Protein AF-A0A1V4KL81-F1 (afdb_monomer)

InterPro domains:
  IPR011417 AP180 N-terminal homology (ANTH) domain [PF07651] (1-118)
  IPR030224 Sla2 family [PTHR10407] (1-119)

Secondary structure (DSSP, 8-state):
--HHHH-TTS-TT----HHHHHHHTTT-HHHHHHHHHHHHHHHHHHHHHHHHHHHTS-TTS-GGGSHHHHHHHHHHHHHHHHHHHHHHHHHHHHHHHHHHS-GGGGHHHHHHHHHHHT-

Structure (mmCIF, N/CA/C/O backbone):
data_AF-A0A1V4KL81-F1
#
_entry.id   AF-A0A1V4KL81-F1
#
loop_
_atom_site.group_PDB
_atom_site.id
_atom_site.type_symbol
_atom_site.label_atom_id
_atom_site.label_alt_id
_atom_site.label_comp_id
_atom_site.label_asym_id
_atom_site.label_entity_id
_atom_site.label_seq_id
_atom_site.pdbx_PDB_ins_code
_atom_site.Cartn_x
_atom_site.Cartn_y
_atom_site.Cartn_z
_atom_site.occupancy
_atom_site.B_iso_or_equiv
_atom_site.auth_seq_id
_atom_site.auth_comp_id
_atom_site.auth_asym_id
_atom_site.auth_atom_id
_atom_site.pdbx_PDB_model_num
ATOM 1 N N . MET A 1 1 ? 3.646 12.138 -5.008 1.00 61.84 1 MET A N 1
ATOM 2 C CA . MET A 1 1 ? 3.487 11.365 -3.763 1.00 61.84 1 MET A CA 1
ATOM 3 C C . MET A 1 1 ? 3.563 12.309 -2.575 1.00 61.84 1 MET A C 1
ATOM 5 O O . MET A 1 1 ? 4.589 12.950 -2.409 1.00 61.84 1 MET A O 1
ATOM 9 N N . GLU A 1 2 ? 2.487 12.431 -1.793 1.00 87.62 2 GLU A N 1
ATOM 10 C CA . GLU A 1 2 ? 2.428 13.321 -0.613 1.00 87.62 2 GLU A CA 1
ATOM 11 C C . GLU A 1 2 ? 2.735 12.601 0.713 1.00 87.62 2 GLU A C 1
ATOM 13 O O . GLU A 1 2 ? 2.881 13.256 1.744 1.00 87.62 2 GLU A O 1
ATOM 18 N N . PHE A 1 3 ? 2.851 11.265 0.694 1.00 94.38 3 PHE A N 1
ATOM 19 C CA . PHE A 1 3 ? 2.980 10.429 1.892 1.00 94.38 3 PHE A CA 1
ATOM 20 C C . PHE A 1 3 ? 4.142 10.859 2.796 1.00 94.38 3 PHE A C 1
ATOM 22 O O . PHE A 1 3 ? 3.921 11.181 3.957 1.00 94.38 3 PHE A O 1
ATOM 29 N N . HIS A 1 4 ? 5.366 10.944 2.265 1.00 94.56 4 HIS A N 1
ATOM 30 C CA . HIS A 1 4 ? 6.548 11.316 3.056 1.00 94.56 4 HIS A CA 1
ATOM 31 C C . HIS A 1 4 ? 6.554 12.790 3.491 1.00 94.56 4 HIS A C 1
ATOM 33 O O . HIS A 1 4 ? 7.208 13.135 4.472 1.00 94.56 4 HIS A O 1
ATOM 39 N N . THR A 1 5 ? 5.816 13.665 2.799 1.00 93.25 5 THR A N 1
ATOM 40 C CA . THR A 1 5 ? 5.626 15.058 3.233 1.00 93.25 5 THR A CA 1
ATOM 41 C C . THR A 1 5 ? 4.722 15.127 4.462 1.00 93.25 5 THR A C 1
ATOM 43 O O . THR A 1 5 ? 4.997 15.905 5.372 1.00 93.25 5 THR A O 1
ATOM 46 N N . LYS A 1 6 ? 3.671 14.298 4.508 1.00 92.88 6 LYS A N 1
ATOM 47 C CA . LYS A 1 6 ? 2.763 14.177 5.660 1.00 92.88 6 LYS A CA 1
ATOM 48 C C . LYS A 1 6 ? 3.382 13.361 6.800 1.00 92.88 6 LYS A C 1
ATOM 50 O O . LYS A 1 6 ? 3.166 13.678 7.963 1.00 92.88 6 LYS A O 1
ATOM 55 N N . ASN A 1 7 ? 4.214 12.373 6.466 1.00 93.69 7 ASN A N 1
ATOM 56 C CA . ASN A 1 7 ? 4.795 1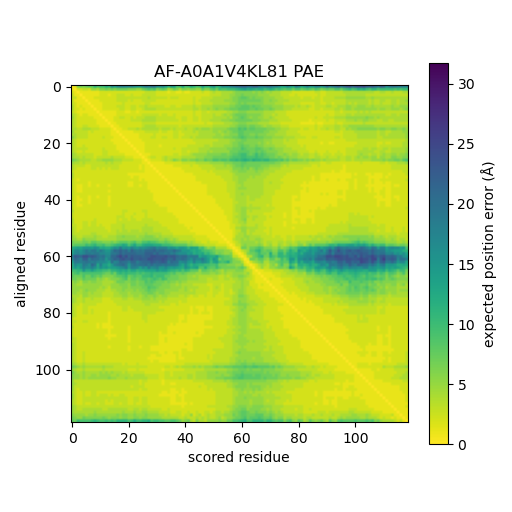1.412 7.399 1.00 93.69 7 ASN A CA 1
ATOM 57 C C . ASN A 1 7 ? 6.337 11.397 7.328 1.00 93.69 7 ASN A C 1
ATOM 59 O O . ASN A 1 7 ? 6.934 10.401 6.909 1.00 93.69 7 ASN A O 1
ATOM 63 N N . PRO A 1 8 ? 7.024 12.464 7.777 1.00 92.62 8 PRO A N 1
ATOM 64 C CA . PRO A 1 8 ? 8.481 12.594 7.653 1.00 92.62 8 PRO A CA 1
ATOM 65 C C . PRO A 1 8 ? 9.279 11.580 8.490 1.00 92.62 8 PRO A C 1
ATOM 67 O O . PRO A 1 8 ? 10.491 11.467 8.327 1.00 92.62 8 PRO A O 1
ATOM 70 N N . ARG A 1 9 ? 8.619 10.840 9.395 1.00 92.06 9 ARG A N 1
ATOM 71 C CA . ARG A 1 9 ? 9.235 9.755 10.177 1.00 92.06 9 ARG A CA 1
ATOM 72 C C . ARG A 1 9 ? 9.506 8.501 9.337 1.00 92.06 9 ARG A C 1
ATOM 74 O O . ARG A 1 9 ? 10.345 7.697 9.734 1.00 92.06 9 ARG A O 1
ATOM 81 N N . PHE A 1 10 ? 8.815 8.330 8.207 1.00 95.19 10 PHE A N 1
ATOM 82 C CA . PHE A 1 10 ? 9.009 7.174 7.336 1.00 95.19 10 PHE A CA 1
ATOM 83 C C . PHE A 1 10 ? 10.232 7.384 6.444 1.00 95.19 10 PHE A C 1
ATOM 85 O O . PHE A 1 10 ? 10.259 8.348 5.669 1.00 95.19 10 PHE A O 1
ATOM 92 N N . PRO A 1 11 ? 11.233 6.490 6.508 1.00 95.00 11 PRO A N 1
ATOM 93 C CA . PRO A 1 11 ? 12.392 6.574 5.638 1.00 95.00 11 PRO A CA 1
ATOM 94 C C . PRO A 1 11 ? 11.985 6.298 4.188 1.00 95.00 11 PRO A C 1
ATOM 96 O O . PRO A 1 11 ? 11.012 5.594 3.925 1.00 95.00 11 PRO A O 1
ATOM 99 N N . GLY A 1 12 ? 12.754 6.829 3.237 1.00 92.88 12 GLY A N 1
ATOM 100 C CA . GLY A 1 12 ? 12.443 6.699 1.809 1.00 92.88 12 GLY A CA 1
ATOM 101 C C . GLY A 1 12 ? 12.479 5.264 1.274 1.00 92.88 12 GLY A C 1
ATOM 102 O O . GLY A 1 12 ? 11.870 5.000 0.254 1.00 92.88 12 GLY A O 1
ATOM 103 N N . ASN A 1 13 ? 13.161 4.345 1.963 1.00 93.19 13 ASN A N 1
ATOM 104 C CA . ASN A 1 13 ? 13.174 2.914 1.639 1.00 93.19 13 ASN A CA 1
ATOM 105 C C . ASN A 1 13 ? 12.136 2.106 2.437 1.00 93.19 13 ASN A C 1
ATOM 107 O O . ASN A 1 13 ? 12.202 0.881 2.456 1.00 93.19 13 ASN A O 1
ATOM 111 N N . LEU A 1 14 ? 11.275 2.793 3.195 1.00 96.00 14 LEU A N 1
ATOM 112 C CA . LEU A 1 14 ? 10.224 2.211 4.021 1.00 96.00 14 LEU A CA 1
ATOM 113 C C . LEU A 1 14 ? 10.699 1.156 5.027 1.00 96.00 14 LEU A C 1
ATOM 115 O O . LEU A 1 14 ? 9.877 0.391 5.507 1.00 96.00 14 LEU A O 1
ATOM 119 N N . GLN A 1 15 ? 11.976 1.109 5.413 1.00 94.81 15 GLN A N 1
ATOM 120 C CA . GLN A 1 15 ? 12.463 0.147 6.404 1.00 94.81 15 GLN A CA 1
ATOM 121 C C . GLN A 1 15 ? 12.266 0.664 7.829 1.00 94.81 15 GLN A C 1
ATOM 123 O O . GLN A 1 15 ? 13.020 1.510 8.310 1.00 94.81 15 GLN A O 1
ATOM 128 N N . MET A 1 16 ? 11.265 0.128 8.523 1.00 94.12 16 MET A N 1
ATOM 129 C CA . MET A 1 16 ? 10.966 0.452 9.915 1.00 94.12 16 MET A CA 1
ATOM 130 C C . MET A 1 16 ? 10.705 -0.818 10.719 1.00 94.12 16 MET A C 1
ATOM 132 O O . MET A 1 16 ? 10.213 -1.820 10.208 1.00 94.12 16 MET A O 1
ATOM 136 N N . SER A 1 17 ? 11.041 -0.769 12.004 1.00 94.81 17 SER A N 1
ATOM 137 C CA . SER A 1 17 ? 10.612 -1.782 12.970 1.00 94.81 17 SER A CA 1
ATOM 138 C C . SER A 1 17 ? 9.154 -1.573 13.383 1.00 94.81 17 SER A C 1
ATOM 140 O O . SER A 1 17 ? 8.640 -0.455 13.322 1.00 94.81 17 SER A O 1
ATOM 142 N N . ASP A 1 18 ? 8.516 -2.624 13.901 1.00 93.06 18 ASP A N 1
ATOM 143 C CA . ASP A 1 18 ? 7.135 -2.565 14.407 1.00 93.06 18 ASP A CA 1
ATOM 144 C C . ASP A 1 18 ? 6.953 -1.464 15.458 1.00 93.06 18 ASP A C 1
ATOM 146 O O . ASP A 1 18 ? 5.986 -0.709 15.427 1.00 93.06 18 ASP A O 1
ATOM 150 N N . ARG A 1 19 ? 7.950 -1.295 16.333 1.00 94.06 19 ARG A N 1
ATOM 151 C CA . ARG A 1 19 ? 7.961 -0.222 17.329 1.00 94.06 19 ARG A CA 1
ATOM 152 C C . ARG A 1 19 ? 7.927 1.166 16.686 1.00 94.06 19 ARG A C 1
ATOM 154 O O . ARG A 1 19 ? 7.209 2.037 17.162 1.00 94.06 19 ARG A O 1
ATOM 161 N N . GLN A 1 20 ? 8.701 1.387 15.626 1.00 95.12 20 GLN A N 1
ATOM 162 C CA . GLN A 1 20 ? 8.719 2.681 14.939 1.00 95.12 20 GLN A CA 1
ATOM 163 C C . GLN A 1 20 ? 7.407 2.937 14.190 1.00 95.12 20 GLN A C 1
ATOM 165 O O . GLN A 1 20 ? 6.970 4.083 14.113 1.00 95.12 20 GLN A O 1
ATOM 170 N N . LEU A 1 21 ? 6.768 1.888 13.660 1.00 94.69 21 LEU A N 1
ATOM 171 C CA . LEU A 1 21 ? 5.439 1.984 13.053 1.00 94.69 21 LEU A CA 1
ATOM 172 C C . LEU A 1 21 ? 4.380 2.372 14.098 1.00 94.69 21 LEU A C 1
ATOM 174 O O . LEU A 1 21 ? 3.544 3.239 13.846 1.00 94.69 21 LEU A O 1
ATOM 178 N N . ASP A 1 22 ? 4.454 1.793 15.297 1.00 93.12 22 ASP A N 1
ATOM 179 C CA . ASP A 1 22 ? 3.584 2.155 16.417 1.00 93.12 22 ASP A CA 1
ATOM 180 C C . ASP A 1 22 ? 3.802 3.602 16.884 1.00 93.12 22 ASP A C 1
ATOM 182 O O . ASP A 1 22 ? 2.837 4.337 17.107 1.00 93.12 22 ASP A O 1
ATOM 186 N N . GLU A 1 23 ? 5.062 4.031 16.991 1.00 93.88 23 GLU A N 1
ATOM 187 C CA . GLU A 1 23 ? 5.436 5.411 17.317 1.00 93.88 23 GLU A CA 1
ATOM 188 C C . GLU A 1 23 ? 4.979 6.402 16.229 1.00 93.88 23 GLU A C 1
ATOM 190 O O . GLU A 1 23 ? 4.644 7.548 16.539 1.00 93.88 23 GLU A O 1
ATOM 195 N N . ALA A 1 24 ? 4.915 5.983 14.960 1.00 92.69 24 ALA A N 1
ATOM 196 C CA . ALA A 1 24 ? 4.429 6.818 13.863 1.00 92.69 24 ALA A CA 1
ATOM 197 C C . ALA A 1 24 ? 2.931 7.138 13.975 1.00 92.69 24 ALA A C 1
ATOM 199 O O . ALA A 1 24 ? 2.534 8.252 13.653 1.00 92.69 24 ALA A O 1
ATOM 200 N N . GLY A 1 25 ? 2.117 6.209 14.485 1.00 91.50 25 GLY A N 1
ATOM 201 C CA . GLY A 1 25 ? 0.703 6.468 14.777 1.00 91.50 25 GLY A CA 1
ATOM 202 C C . GLY A 1 25 ? 0.447 7.120 16.139 1.00 91.50 25 GLY A C 1
ATOM 203 O O . GLY A 1 25 ? -0.703 7.288 16.525 1.00 91.50 25 GLY A O 1
ATOM 204 N N . GLU A 1 26 ? 1.493 7.479 16.889 1.00 92.81 26 GLU A N 1
ATOM 205 C CA . GLU A 1 26 ? 1.411 8.220 18.162 1.00 92.81 26 GLU A CA 1
ATOM 206 C C . GLU A 1 26 ? 0.499 7.579 19.223 1.00 92.81 26 GLU A C 1
ATOM 208 O O . GLU A 1 26 ? 0.003 8.251 20.121 1.00 92.81 26 GLU A O 1
ATOM 213 N N . ASN A 1 27 ? 0.291 6.261 19.138 1.00 88.31 27 ASN A N 1
ATOM 214 C CA . ASN A 1 27 ? -0.671 5.517 19.959 1.00 88.31 27 ASN A CA 1
ATOM 215 C C . ASN A 1 27 ? -2.123 6.041 19.888 1.00 88.31 27 ASN A C 1
ATOM 217 O O . ASN A 1 27 ? -2.931 5.705 20.754 1.00 88.31 27 ASN A O 1
ATOM 221 N N . ASP A 1 28 ? -2.475 6.806 18.852 1.00 94.88 28 ASP A N 1
ATOM 222 C CA . ASP A 1 28 ? -3.828 7.309 18.619 1.00 94.88 28 ASP A CA 1
ATOM 223 C C . ASP A 1 28 ? -4.508 6.492 17.513 1.00 94.88 28 ASP A C 1
ATOM 225 O O . ASP A 1 28 ? -3.993 6.330 16.404 1.00 94.88 28 ASP A O 1
ATOM 229 N N . VAL A 1 29 ? -5.697 5.967 17.812 1.00 95.94 29 VAL A N 1
ATOM 230 C CA . VAL A 1 29 ? -6.471 5.148 16.871 1.00 95.94 29 VAL A CA 1
ATOM 231 C C . VAL A 1 29 ? -6.835 5.908 15.593 1.00 95.94 29 VAL A C 1
ATOM 233 O O . VAL A 1 29 ? -6.835 5.311 14.518 1.00 95.94 29 VAL A O 1
ATOM 236 N N . ASN A 1 30 ? -7.088 7.217 15.676 1.00 96.38 30 ASN A N 1
ATOM 237 C CA . ASN A 1 30 ? -7.410 8.051 14.519 1.00 96.38 30 ASN A CA 1
ATOM 238 C C . ASN A 1 30 ? -6.188 8.222 13.616 1.00 96.38 30 ASN A C 1
ATOM 240 O O . ASN A 1 30 ? -6.314 8.163 12.393 1.00 96.38 30 ASN A O 1
ATOM 244 N N . ASN A 1 31 ? -5.001 8.355 14.212 1.00 96.62 31 ASN A N 1
ATOM 245 C CA . ASN A 1 31 ? -3.751 8.421 13.465 1.00 96.62 31 ASN A CA 1
ATOM 246 C C . ASN A 1 31 ? -3.470 7.093 12.760 1.00 96.62 31 ASN A C 1
ATOM 248 O O . ASN A 1 31 ? -3.156 7.103 11.576 1.00 96.62 31 ASN A O 1
ATOM 252 N N . PHE A 1 32 ? -3.653 5.943 13.424 1.00 97.19 32 PHE A N 1
ATOM 253 C CA . PHE A 1 32 ? -3.536 4.641 12.749 1.00 97.19 32 PHE A CA 1
ATOM 254 C C . PHE A 1 32 ? -4.568 4.475 11.630 1.00 97.19 32 PHE A C 1
ATOM 256 O O . PHE A 1 32 ? -4.250 3.933 10.570 1.00 97.19 32 PHE A O 1
ATOM 263 N N . PHE A 1 33 ? -5.795 4.953 11.843 1.00 97.81 33 PHE A N 1
ATOM 264 C CA . PHE A 1 33 ? -6.866 4.873 10.857 1.00 97.81 33 PHE A CA 1
ATOM 265 C C . PHE A 1 33 ? -6.501 5.655 9.594 1.00 97.81 33 PHE A C 1
ATOM 267 O O . PHE A 1 33 ? -6.576 5.100 8.496 1.00 97.81 33 PHE A O 1
ATOM 274 N N . GLN A 1 34 ? -6.048 6.900 9.762 1.00 97.12 34 GLN A N 1
ATOM 275 C CA . GLN A 1 34 ? -5.612 7.770 8.673 1.00 97.12 34 GLN A CA 1
ATOM 276 C C . GLN A 1 34 ? -4.333 7.253 8.005 1.00 97.12 34 GLN A C 1
ATOM 278 O O . GLN A 1 34 ? -4.279 7.158 6.783 1.00 97.12 34 GLN A O 1
ATOM 283 N N . LEU A 1 35 ? -3.339 6.831 8.788 1.00 96.94 35 LEU A N 1
ATOM 284 C CA . LEU A 1 35 ? -2.095 6.260 8.274 1.00 96.94 35 LEU A CA 1
ATOM 285 C C . LEU A 1 35 ? -2.366 5.041 7.385 1.00 96.94 35 LEU A C 1
ATOM 287 O O . LEU A 1 35 ? -1.754 4.897 6.334 1.00 96.94 35 LEU A O 1
ATOM 291 N N . THR A 1 36 ? -3.321 4.185 7.760 1.00 97.56 36 THR A N 1
ATOM 292 C CA . THR A 1 36 ? -3.698 3.019 6.943 1.00 97.56 36 THR A CA 1
ATOM 293 C C . THR A 1 36 ? -4.300 3.434 5.599 1.00 97.56 36 THR A C 1
ATOM 295 O O . THR A 1 36 ? -3.991 2.824 4.578 1.00 97.56 36 THR A O 1
ATOM 298 N N . VAL A 1 37 ? -5.126 4.487 5.573 1.00 97.19 37 VAL A N 1
ATOM 299 C CA . VAL A 1 37 ? -5.679 5.049 4.326 1.00 97.19 37 VAL A CA 1
ATOM 300 C C . VAL A 1 37 ? -4.556 5.556 3.424 1.00 97.19 37 VAL A C 1
ATOM 302 O O . VAL A 1 37 ? -4.522 5.225 2.243 1.00 97.19 37 VAL A O 1
ATOM 305 N N . GLU A 1 38 ? -3.608 6.297 3.991 1.00 97.00 38 GLU A N 1
ATOM 306 C CA . GLU A 1 38 ? -2.471 6.846 3.251 1.00 97.00 38 GLU A CA 1
ATOM 307 C C . GLU A 1 38 ? -1.531 5.751 2.728 1.00 97.00 38 GLU A C 1
ATOM 309 O O . GLU A 1 38 ? -1.011 5.866 1.618 1.00 97.00 38 GLU A O 1
ATOM 314 N N . MET A 1 39 ? -1.355 4.661 3.482 1.00 96.56 39 MET A N 1
ATOM 315 C CA . MET A 1 39 ? -0.609 3.480 3.033 1.00 96.56 39 MET A CA 1
ATOM 316 C C . MET A 1 39 ? -1.297 2.775 1.866 1.00 96.56 39 MET A C 1
ATOM 318 O O . MET A 1 39 ? -0.622 2.359 0.927 1.00 96.56 39 MET A O 1
ATOM 322 N N . PHE A 1 40 ? -2.629 2.671 1.884 1.00 97.38 40 PHE A N 1
ATOM 323 C CA . PHE A 1 40 ? -3.367 2.147 0.738 1.00 97.38 40 PHE A CA 1
ATOM 324 C C . PHE A 1 40 ? -3.213 3.040 -0.495 1.00 97.38 40 PHE A C 1
ATOM 326 O O . PHE A 1 40 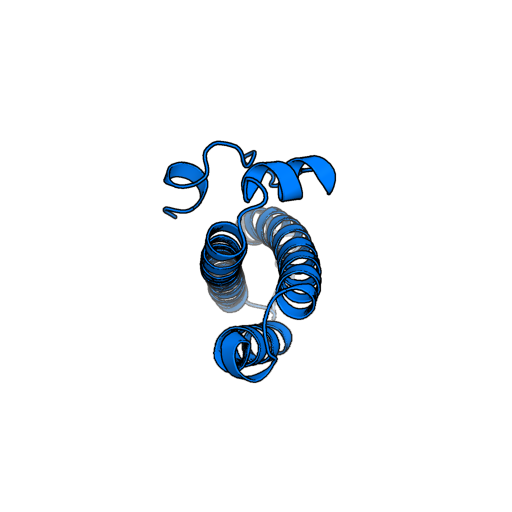? -3.022 2.515 -1.589 1.00 97.38 40 PHE A O 1
ATOM 333 N N . ASP A 1 41 ? -3.254 4.365 -0.344 1.00 96.88 41 ASP A N 1
ATOM 334 C CA . ASP A 1 41 ? -3.048 5.290 -1.468 1.00 96.88 41 ASP A CA 1
ATOM 335 C C . ASP A 1 41 ? -1.633 5.159 -2.056 1.00 96.88 41 ASP A C 1
ATOM 337 O O . ASP A 1 41 ? -1.453 5.198 -3.276 1.00 96.88 41 ASP A O 1
ATOM 341 N N . TYR A 1 42 ? -0.626 4.962 -1.197 1.00 96.75 42 TYR A N 1
ATOM 342 C CA . TYR A 1 42 ? 0.746 4.694 -1.623 1.00 96.75 42 TYR A CA 1
ATOM 343 C C . TYR A 1 42 ? 0.822 3.364 -2.388 1.00 96.75 42 TYR A C 1
ATOM 345 O O . TYR A 1 42 ? 1.256 3.342 -3.540 1.00 96.75 42 TYR A O 1
ATOM 353 N N . LEU A 1 43 ? 0.316 2.271 -1.810 1.00 96.31 43 LEU A N 1
ATOM 354 C CA . LEU A 1 43 ? 0.350 0.951 -2.443 1.00 96.31 43 LEU A CA 1
ATOM 355 C C . LEU A 1 43 ? -0.361 0.950 -3.804 1.00 96.31 43 LEU A C 1
ATOM 357 O O . LEU A 1 43 ? 0.128 0.365 -4.766 1.00 96.31 43 LEU A O 1
ATOM 361 N N . GLU A 1 44 ? -1.480 1.660 -3.928 1.00 95.81 44 GLU A N 1
ATOM 362 C CA . GLU A 1 44 ? -2.172 1.824 -5.206 1.00 95.81 44 GLU A CA 1
ATOM 363 C C . GLU A 1 44 ? -1.331 2.570 -6.247 1.00 95.81 44 GLU A C 1
ATOM 365 O O . GLU A 1 44 ? -1.321 2.192 -7.420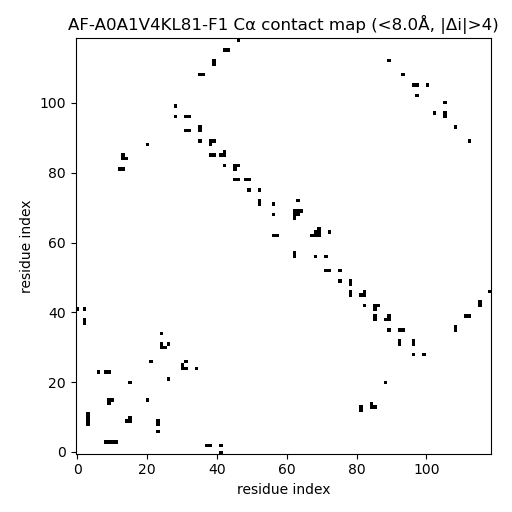 1.00 95.81 44 GLU A O 1
ATOM 370 N N . CYS A 1 45 ? -0.605 3.612 -5.839 1.00 95.44 45 CYS A N 1
ATOM 371 C CA . CYS A 1 45 ? 0.299 4.333 -6.730 1.00 95.44 45 CYS A CA 1
ATOM 372 C C . CYS A 1 45 ? 1.405 3.412 -7.272 1.00 95.44 45 CYS A C 1
ATOM 374 O O . CYS A 1 45 ? 1.639 3.394 -8.483 1.00 95.44 45 CYS A O 1
ATOM 376 N N . GLU A 1 46 ? 2.009 2.600 -6.402 1.00 95.38 46 GLU A N 1
ATOM 377 C CA . GLU A 1 46 ? 3.057 1.640 -6.764 1.00 95.38 46 GLU A CA 1
ATOM 378 C C . GLU A 1 46 ? 2.540 0.535 -7.698 1.00 95.38 46 GLU A C 1
ATOM 380 O O . GLU A 1 46 ? 3.142 0.257 -8.738 1.00 95.38 46 GLU A O 1
ATOM 385 N N . LEU A 1 47 ? 1.369 -0.041 -7.409 1.00 94.88 47 LEU A N 1
ATOM 386 C CA . LEU A 1 47 ? 0.743 -1.050 -8.272 1.00 94.88 47 LEU A CA 1
ATOM 387 C C . LEU A 1 47 ? 0.382 -0.484 -9.656 1.00 94.88 47 LEU A C 1
ATOM 389 O O . LEU A 1 47 ? 0.600 -1.139 -10.678 1.00 94.88 47 LEU A O 1
ATOM 393 N N . ASN A 1 48 ? -0.107 0.757 -9.717 1.00 94.38 48 ASN A N 1
ATOM 394 C CA . ASN A 1 48 ? -0.391 1.431 -10.986 1.00 94.38 48 ASN A CA 1
ATOM 395 C C . ASN A 1 48 ? 0.892 1.712 -11.785 1.00 94.38 48 ASN A C 1
ATOM 397 O O . ASN A 1 48 ? 0.907 1.562 -13.014 1.00 94.38 48 ASN A O 1
ATOM 401 N N . LEU A 1 49 ? 1.981 2.090 -11.107 1.00 93.50 49 LEU A N 1
ATOM 402 C CA . LEU A 1 49 ? 3.289 2.264 -11.733 1.00 93.50 49 LEU A CA 1
ATOM 403 C C . LEU A 1 49 ? 3.804 0.933 -12.291 1.00 93.50 49 LEU A C 1
ATOM 405 O O . LEU A 1 49 ? 4.213 0.885 -13.456 1.00 93.50 49 LEU A O 1
ATOM 409 N N . PHE A 1 50 ? 3.711 -0.149 -11.509 1.00 93.62 50 PHE A N 1
ATOM 410 C CA . PHE A 1 50 ? 4.047 -1.499 -11.957 1.00 93.62 50 PHE A CA 1
ATOM 411 C C . PHE A 1 50 ? 3.280 -1.854 -13.231 1.00 93.62 50 PHE A C 1
ATOM 413 O O . PHE A 1 50 ? 3.894 -2.178 -14.248 1.00 93.62 50 PHE A O 1
ATOM 420 N N . GLN A 1 51 ? 1.951 -1.726 -13.215 1.00 92.19 51 GLN A N 1
ATOM 421 C CA . GLN A 1 51 ? 1.101 -2.073 -14.352 1.00 92.19 51 GLN A CA 1
ATOM 422 C C . GLN A 1 51 ? 1.431 -1.240 -15.597 1.00 92.19 51 GLN A C 1
ATOM 424 O O . GLN A 1 51 ? 1.493 -1.783 -16.704 1.00 92.19 51 GLN A O 1
ATOM 429 N N . THR A 1 52 ? 1.689 0.059 -15.430 1.00 92.25 52 THR A N 1
ATOM 430 C CA . THR A 1 52 ? 2.040 0.971 -16.530 1.00 92.25 52 THR A CA 1
ATOM 431 C C . THR A 1 52 ? 3.367 0.581 -17.174 1.00 92.25 52 THR A C 1
ATOM 433 O O . THR A 1 52 ? 3.459 0.444 -18.396 1.00 92.25 52 THR A O 1
ATOM 436 N N . VAL A 1 53 ? 4.404 0.368 -16.359 1.00 90.12 53 VAL A N 1
ATOM 437 C CA . VAL A 1 53 ? 5.731 -0.014 -16.852 1.00 90.12 53 VAL A CA 1
ATOM 438 C C . VAL A 1 53 ? 5.675 -1.397 -17.488 1.00 90.12 53 VAL A C 1
ATOM 440 O O . VAL A 1 53 ? 6.167 -1.563 -18.603 1.00 90.12 53 VAL A O 1
ATOM 443 N N . PHE A 1 54 ? 5.028 -2.365 -16.839 1.00 86.88 54 PHE A N 1
ATOM 444 C CA . PHE A 1 54 ? 4.909 -3.735 -17.329 1.00 86.88 54 PHE A CA 1
ATOM 445 C C . PHE A 1 54 ? 4.159 -3.807 -18.667 1.00 86.88 54 PHE A C 1
ATOM 447 O O . PHE A 1 54 ? 4.625 -4.469 -19.592 1.00 86.88 54 PHE A O 1
ATOM 454 N N . SER A 1 55 ? 3.070 -3.044 -18.824 1.00 88.50 55 SER A N 1
ATOM 455 C CA . SER A 1 55 ? 2.309 -2.957 -20.083 1.00 88.50 55 SER A CA 1
ATOM 456 C C . SER A 1 55 ? 3.097 -2.305 -21.225 1.00 88.50 55 SER A C 1
ATOM 458 O O . SER A 1 55 ? 2.777 -2.506 -22.394 1.00 88.50 55 SER A O 1
ATOM 460 N N . SER A 1 56 ? 4.140 -1.528 -20.913 1.00 86.25 56 SER A N 1
ATOM 461 C CA . SER A 1 56 ? 5.018 -0.928 -21.923 1.00 86.25 56 SER A CA 1
ATOM 462 C C . SER A 1 56 ? 6.037 -1.913 -22.514 1.00 86.25 56 SER A C 1
ATOM 464 O O . SER A 1 56 ? 6.723 -1.574 -23.484 1.00 86.25 56 SER A O 1
ATOM 466 N N . LEU A 1 57 ? 6.198 -3.100 -21.918 1.00 84.81 57 LEU A N 1
ATOM 467 C CA . LEU A 1 57 ? 7.194 -4.086 -22.329 1.00 84.81 57 LEU A CA 1
ATOM 468 C C . LEU A 1 57 ? 6.631 -5.011 -23.414 1.00 84.81 57 LEU A C 1
ATOM 470 O O . LEU A 1 57 ? 5.561 -5.594 -23.270 1.00 84.81 57 LEU A O 1
ATOM 474 N N . ASP A 1 58 ? 7.397 -5.194 -24.489 1.00 78.44 58 ASP A N 1
ATOM 475 C CA . ASP A 1 58 ? 7.109 -6.212 -25.500 1.00 78.44 58 ASP A CA 1
ATOM 476 C C . ASP A 1 58 ? 7.614 -7.578 -25.013 1.00 78.44 58 ASP A C 1
ATOM 478 O O . ASP A 1 58 ? 8.790 -7.916 -25.163 1.00 78.44 58 ASP A O 1
ATOM 482 N N . MET A 1 59 ? 6.711 -8.362 -24.423 1.00 71.69 59 MET A N 1
ATOM 483 C CA . MET A 1 59 ? 7.013 -9.673 -23.834 1.00 71.69 59 MET A CA 1
ATOM 484 C C . MET A 1 59 ? 7.406 -10.746 -24.859 1.00 71.69 59 MET A C 1
ATOM 486 O O . MET A 1 59 ? 7.871 -11.816 -24.472 1.00 71.69 59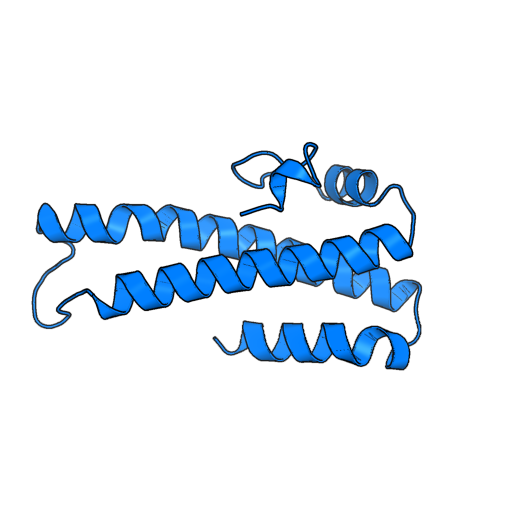 MET A O 1
ATOM 490 N N . SER A 1 60 ? 7.249 -10.479 -26.161 1.00 71.50 60 SER A N 1
ATOM 491 C CA . SER A 1 60 ? 7.710 -11.383 -27.224 1.00 71.50 60 SER A CA 1
ATOM 492 C C . SER A 1 60 ? 9.227 -11.327 -27.446 1.00 71.50 60 SER A C 1
ATOM 494 O O . SER A 1 60 ? 9.796 -12.180 -28.130 1.00 71.50 60 SER A O 1
ATOM 496 N N . ARG A 1 61 ? 9.901 -10.333 -26.855 1.00 67.88 61 ARG A N 1
ATOM 497 C CA . ARG A 1 61 ? 11.351 -10.141 -26.927 1.00 67.88 61 ARG A CA 1
ATOM 498 C C . ARG A 1 61 ? 11.997 -10.488 -25.593 1.00 67.88 61 ARG A C 1
ATOM 500 O O . ARG A 1 61 ? 11.400 -10.343 -24.531 1.00 67.88 61 ARG A O 1
ATOM 507 N N . SER A 1 62 ? 13.265 -10.882 -25.623 1.00 69.38 62 SER A N 1
ATOM 508 C CA . SER A 1 62 ? 14.077 -11.102 -24.423 1.00 69.38 62 SER A CA 1
ATOM 509 C C . SER A 1 62 ? 14.484 -9.763 -23.774 1.00 69.38 62 SER A C 1
ATOM 511 O O . SER A 1 62 ? 15.649 -9.375 -23.728 1.00 69.38 62 SER A O 1
ATOM 513 N N . VAL A 1 63 ? 13.488 -9.027 -23.267 1.00 73.06 63 VAL A N 1
ATOM 514 C CA . VAL A 1 63 ? 13.609 -7.699 -22.638 1.00 73.06 63 VAL A CA 1
ATOM 515 C C . VAL A 1 63 ? 14.634 -7.720 -21.500 1.00 73.06 63 VAL A C 1
ATOM 517 O O . VAL A 1 63 ? 15.446 -6.803 -21.388 1.00 73.06 63 VAL A O 1
ATOM 520 N N . SER A 1 64 ? 14.679 -8.807 -20.728 1.00 75.50 64 SER A N 1
ATOM 521 C CA . SER A 1 64 ? 15.570 -8.988 -19.577 1.00 75.50 64 SER A CA 1
ATOM 522 C C . SER A 1 64 ? 17.067 -9.047 -19.904 1.00 75.50 64 SER A C 1
ATOM 524 O O . SER A 1 64 ? 17.870 -8.974 -18.980 1.00 75.50 64 SER A O 1
ATOM 526 N N . VAL A 1 65 ? 17.487 -9.142 -21.169 1.00 80.50 65 VAL A N 1
ATOM 527 C CA . VAL A 1 65 ? 18.925 -9.159 -21.531 1.00 80.50 65 VAL A CA 1
ATOM 528 C C . VAL A 1 65 ? 19.355 -7.961 -22.374 1.00 80.50 65 VAL A C 1
ATOM 530 O O . VAL A 1 65 ? 20.537 -7.794 -22.662 1.00 80.50 65 VAL A O 1
ATOM 533 N N . THR A 1 66 ? 18.413 -7.101 -22.765 1.00 85.75 66 THR A N 1
ATOM 534 C CA . THR A 1 66 ? 18.719 -5.885 -23.530 1.00 85.75 66 THR A CA 1
ATOM 535 C C . THR A 1 66 ? 18.929 -4.699 -22.594 1.00 85.75 66 THR A C 1
ATOM 537 O O . THR A 1 66 ? 18.225 -4.564 -21.596 1.00 85.75 66 THR A O 1
ATOM 540 N N . ALA A 1 67 ? 19.840 -3.784 -22.939 1.00 85.56 67 ALA A N 1
ATOM 541 C CA . ALA A 1 67 ? 20.063 -2.566 -22.154 1.00 85.56 67 ALA A CA 1
ATOM 542 C C . ALA A 1 67 ? 18.784 -1.714 -22.018 1.00 85.56 67 ALA A C 1
ATOM 544 O O . ALA A 1 67 ? 18.472 -1.216 -20.939 1.00 85.56 67 ALA A O 1
ATOM 545 N N . ALA A 1 68 ? 18.004 -1.602 -23.100 1.00 84.88 68 ALA A N 1
ATOM 546 C CA . ALA A 1 68 ? 16.734 -0.878 -23.101 1.00 84.88 68 ALA A CA 1
ATOM 547 C C . ALA A 1 68 ? 15.684 -1.536 -22.191 1.00 84.88 68 ALA A C 1
ATOM 549 O O . ALA A 1 68 ? 14.956 -0.839 -21.488 1.00 84.88 68 ALA A O 1
ATOM 550 N N . GLY A 1 69 ? 15.614 -2.868 -22.177 1.00 85.31 69 GLY A N 1
ATOM 551 C CA . GLY A 1 69 ? 14.705 -3.591 -21.297 1.00 85.31 69 GLY A CA 1
ATOM 552 C C . GLY A 1 69 ? 15.118 -3.524 -19.829 1.00 85.31 69 GLY A C 1
ATOM 553 O O . GLY A 1 69 ? 14.276 -3.245 -18.985 1.00 85.31 69 GLY A O 1
ATOM 554 N N . GLN A 1 70 ? 16.410 -3.656 -19.521 1.00 87.69 70 GLN A N 1
ATOM 555 C CA . GLN A 1 70 ? 16.939 -3.465 -18.164 1.00 87.69 70 GLN A CA 1
ATOM 556 C C . GLN A 1 70 ? 16.665 -2.055 -17.623 1.00 87.69 70 GLN A C 1
ATOM 558 O O . GLN A 1 70 ? 16.240 -1.913 -16.482 1.00 87.69 70 GLN A O 1
ATOM 563 N N . CYS A 1 71 ? 16.802 -1.016 -18.454 1.00 89.06 71 CYS A N 1
ATOM 564 C CA . CYS A 1 71 ? 16.449 0.354 -18.073 1.00 89.06 71 CYS A CA 1
ATOM 565 C C . CYS A 1 71 ? 14.965 0.497 -17.685 1.00 89.06 71 CYS A C 1
ATOM 567 O O . CYS A 1 71 ? 14.653 1.208 -16.733 1.00 89.06 71 CYS A O 1
ATOM 569 N N . ARG A 1 72 ? 14.057 -0.211 -18.372 1.00 86.56 72 ARG A N 1
ATOM 570 C CA . ARG A 1 72 ? 12.623 -0.216 -18.033 1.00 86.56 72 ARG A CA 1
ATOM 571 C C . ARG A 1 72 ? 12.283 -1.104 -16.835 1.00 86.56 72 ARG A C 1
ATOM 573 O O . ARG A 1 72 ? 11.333 -0.801 -16.128 1.00 86.56 72 ARG A O 1
ATOM 580 N N . LEU A 1 73 ? 13.029 -2.186 -16.613 1.00 87.62 73 LEU A N 1
ATOM 581 C CA . LEU A 1 73 ? 12.813 -3.114 -15.498 1.00 87.62 73 LEU A CA 1
ATOM 582 C C . LEU A 1 73 ? 13.404 -2.609 -14.176 1.00 87.62 73 LEU A C 1
ATOM 584 O O . LEU A 1 73 ? 12.859 -2.922 -13.124 1.00 87.62 73 LEU A O 1
ATOM 588 N N . ALA A 1 74 ? 14.489 -1.831 -14.208 1.00 89.81 74 ALA A N 1
ATOM 589 C CA . ALA A 1 74 ? 15.177 -1.367 -13.002 1.00 89.81 74 ALA A CA 1
ATOM 590 C C . ALA A 1 74 ? 14.257 -0.659 -11.980 1.00 89.81 74 ALA A C 1
ATOM 592 O O . ALA A 1 74 ? 14.362 -0.983 -10.796 1.00 89.81 74 ALA A O 1
ATOM 593 N N . PRO A 1 75 ? 13.314 0.223 -12.379 1.00 89.50 75 PRO A N 1
ATOM 594 C CA . PRO A 1 75 ? 12.355 0.814 -11.446 1.00 89.50 75 PRO A CA 1
ATOM 595 C C . PRO A 1 75 ? 11.451 -0.220 -10.765 1.00 89.50 75 PRO A C 1
ATOM 597 O O . PRO A 1 75 ? 11.157 -0.073 -9.585 1.00 89.50 75 PRO A O 1
ATOM 600 N N . LEU A 1 76 ? 11.064 -1.299 -11.463 1.00 91.75 76 LEU A N 1
ATOM 601 C CA . LEU A 1 76 ? 10.167 -2.325 -10.912 1.00 91.75 76 LEU A CA 1
ATOM 602 C C . LEU A 1 76 ? 10.770 -3.058 -9.712 1.00 91.75 76 LEU A C 1
ATOM 604 O O . LEU A 1 76 ? 10.029 -3.547 -8.868 1.00 91.75 76 LEU A O 1
ATOM 608 N N . ILE A 1 77 ? 12.102 -3.128 -9.617 1.00 91.94 77 ILE A N 1
ATOM 609 C CA . ILE A 1 77 ? 12.773 -3.725 -8.457 1.00 91.94 77 ILE A CA 1
ATOM 610 C C . ILE A 1 77 ? 12.430 -2.936 -7.188 1.00 91.94 77 ILE A C 1
ATOM 612 O O . ILE A 1 77 ? 12.116 -3.545 -6.171 1.00 91.94 77 ILE A O 1
ATOM 616 N N . GLN A 1 78 ? 12.467 -1.599 -7.248 1.00 93.25 78 GLN A N 1
ATOM 617 C CA . GLN A 1 78 ? 12.106 -0.755 -6.103 1.00 93.25 78 GLN A CA 1
ATOM 618 C C . GLN A 1 78 ? 10.609 -0.827 -5.813 1.00 93.25 78 GLN A C 1
ATOM 620 O O . GLN A 1 78 ? 10.246 -1.080 -4.673 1.00 93.25 78 GLN A O 1
ATOM 625 N N . VAL A 1 79 ? 9.766 -0.761 -6.849 1.00 95.31 79 VAL A N 1
ATOM 626 C CA . VAL A 1 79 ? 8.305 -0.906 -6.710 1.00 95.31 79 VAL A CA 1
ATOM 627 C C . VAL A 1 79 ? 7.938 -2.191 -5.957 1.00 95.31 79 VAL A C 1
ATOM 629 O O . VAL A 1 79 ? 7.116 -2.172 -5.050 1.00 95.31 79 VAL A O 1
ATOM 632 N N . ILE A 1 80 ? 8.574 -3.324 -6.281 1.00 94.81 80 ILE A N 1
ATOM 633 C CA . ILE A 1 80 ? 8.319 -4.604 -5.596 1.00 94.81 80 ILE A CA 1
ATOM 634 C C . ILE A 1 80 ? 8.723 -4.547 -4.115 1.00 94.81 80 ILE A C 1
ATOM 636 O O . ILE A 1 80 ? 8.003 -5.073 -3.265 1.00 94.81 80 ILE A O 1
ATOM 640 N N . LEU A 1 81 ? 9.868 -3.934 -3.800 1.00 95.69 81 LEU A N 1
ATOM 641 C CA . LEU A 1 81 ? 10.335 -3.796 -2.418 1.00 95.69 81 LEU A CA 1
ATOM 642 C C . LEU A 1 81 ? 9.402 -2.892 -1.606 1.00 95.69 81 LEU A C 1
ATOM 644 O O . LEU A 1 81 ? 8.994 -3.272 -0.507 1.00 95.69 81 LEU A O 1
ATOM 648 N N . ASP A 1 82 ? 9.008 -1.753 -2.170 1.00 96.50 82 ASP A N 1
ATOM 649 C CA . ASP A 1 82 ? 8.101 -0.808 -1.525 1.00 96.50 82 ASP A CA 1
ATOM 650 C C . ASP A 1 82 ? 6.718 -1.438 -1.322 1.00 96.50 82 ASP A C 1
ATOM 652 O O . ASP A 1 82 ? 6.202 -1.427 -0.205 1.00 96.50 82 ASP A O 1
ATOM 656 N N . CYS A 1 83 ? 6.166 -2.118 -2.335 1.00 96.69 83 CYS A N 1
ATOM 657 C CA . CYS A 1 83 ? 4.932 -2.899 -2.204 1.00 96.69 83 CYS A CA 1
ATOM 658 C C . CYS A 1 83 ? 5.014 -3.941 -1.081 1.00 96.69 83 CYS A C 1
ATOM 660 O O . CYS A 1 83 ? 4.052 -4.107 -0.332 1.00 96.69 83 CYS A O 1
ATOM 662 N N . SER A 1 84 ? 6.151 -4.633 -0.932 1.00 96.44 84 SER A N 1
ATOM 663 C CA . SER A 1 84 ? 6.334 -5.618 0.139 1.00 96.44 84 SER A CA 1
ATOM 664 C C . SER A 1 84 ? 6.249 -4.974 1.524 1.00 96.44 84 SER A C 1
ATOM 666 O O . SER A 1 84 ? 5.622 -5.543 2.419 1.00 96.44 84 SER A O 1
ATOM 668 N N . HIS A 1 85 ? 6.870 -3.807 1.711 1.00 97.31 85 HIS A N 1
ATOM 669 C CA . HIS A 1 85 ? 6.823 -3.074 2.975 1.00 97.31 85 HIS A CA 1
ATOM 670 C C . HIS A 1 85 ? 5.431 -2.494 3.246 1.00 97.31 85 HIS A C 1
ATOM 672 O O . HIS A 1 85 ? 4.895 -2.661 4.340 1.00 97.31 85 HIS A O 1
ATOM 678 N N . LEU A 1 86 ? 4.810 -1.871 2.243 1.00 97.06 86 LEU A N 1
ATOM 679 C CA . LEU A 1 86 ? 3.467 -1.300 2.349 1.00 97.06 86 LEU A CA 1
ATOM 680 C C . LEU A 1 86 ? 2.422 -2.374 2.674 1.00 97.06 86 LEU A C 1
ATOM 682 O O . LEU A 1 86 ? 1.580 -2.170 3.549 1.00 97.06 86 LEU A O 1
ATOM 686 N N . TYR A 1 87 ? 2.502 -3.543 2.034 1.00 96.94 87 TYR A N 1
ATOM 687 C CA . TYR A 1 87 ? 1.619 -4.665 2.340 1.00 96.94 87 TYR A CA 1
ATOM 688 C C . TYR A 1 87 ? 1.776 -5.129 3.795 1.00 96.94 87 TYR A C 1
ATOM 690 O O . TYR A 1 87 ? 0.784 -5.219 4.518 1.00 96.94 87 TYR A O 1
ATOM 698 N N . ASP A 1 88 ? 3.008 -5.345 4.263 1.00 97.00 88 ASP A N 1
ATOM 699 C CA . ASP A 1 88 ? 3.273 -5.724 5.657 1.00 97.00 88 ASP A CA 1
ATOM 700 C C . ASP A 1 88 ? 2.704 -4.695 6.654 1.00 97.00 88 ASP A C 1
ATOM 702 O O . ASP A 1 88 ? 2.009 -5.057 7.609 1.00 97.00 88 ASP A O 1
ATOM 706 N N . TYR A 1 89 ? 2.902 -3.399 6.394 1.00 97.38 89 TYR A N 1
ATOM 707 C CA . TYR A 1 89 ? 2.352 -2.329 7.228 1.00 97.38 89 TYR A CA 1
ATOM 708 C C . TYR A 1 89 ? 0.829 -2.296 7.228 1.00 97.38 89 TYR A C 1
ATOM 710 O O . TYR A 1 89 ? 0.234 -2.216 8.301 1.00 97.38 89 TYR A O 1
ATOM 718 N N . THR A 1 90 ? 0.179 -2.398 6.067 1.00 97.12 90 THR A N 1
ATOM 719 C CA . THR A 1 90 ? -1.293 -2.395 6.000 1.00 97.12 90 THR A CA 1
ATOM 720 C C . THR A 1 90 ? -1.902 -3.566 6.768 1.00 97.12 90 THR A C 1
ATOM 722 O O . THR A 1 90 ? -2.874 -3.362 7.493 1.00 97.12 90 THR A O 1
ATOM 725 N N . VAL A 1 91 ? -1.304 -4.762 6.708 1.00 97.06 91 VAL A N 1
ATOM 726 C CA . VAL A 1 91 ? -1.752 -5.924 7.492 1.00 97.06 91 VAL A CA 1
ATOM 727 C C . VAL A 1 91 ? -1.624 -5.651 8.993 1.00 97.06 91 VAL A C 1
ATOM 729 O O . VAL A 1 91 ? -2.595 -5.817 9.735 1.00 97.06 91 VAL A O 1
ATOM 732 N N . LYS A 1 92 ? -0.453 -5.194 9.453 1.00 97.00 92 LYS A N 1
ATOM 733 C CA . LYS A 1 92 ? -0.205 -4.886 10.874 1.00 97.00 92 LYS A CA 1
ATOM 734 C C . LYS A 1 92 ? -1.153 -3.809 11.400 1.00 97.00 92 LYS A C 1
ATOM 736 O O . LYS A 1 92 ? -1.752 -3.973 12.465 1.00 97.00 92 LYS A O 1
ATOM 741 N N . LEU A 1 93 ? -1.331 -2.734 10.636 1.00 97.38 93 LEU A N 1
ATOM 742 C CA . LEU A 1 93 ? -2.224 -1.638 10.990 1.00 97.38 93 LEU A CA 1
ATOM 743 C C . LEU A 1 93 ? -3.690 -2.085 11.016 1.00 97.38 93 LEU A C 1
ATOM 745 O O . LEU A 1 93 ? -4.400 -1.741 11.956 1.00 97.38 93 LEU A O 1
ATOM 749 N N . LEU A 1 94 ? -4.140 -2.906 10.063 1.00 97.56 94 LEU A N 1
ATOM 750 C CA . LEU A 1 94 ? -5.491 -3.477 10.073 1.00 97.56 94 LEU A CA 1
ATOM 751 C C . LEU A 1 94 ? -5.749 -4.343 11.308 1.00 97.56 94 LEU A C 1
ATOM 753 O O . LEU A 1 94 ? -6.796 -4.196 11.939 1.00 97.56 94 LEU A O 1
ATOM 757 N N . PHE A 1 95 ? -4.806 -5.213 11.686 1.00 97.12 95 PHE A N 1
ATOM 758 C CA . PHE A 1 95 ? -4.915 -5.992 12.924 1.00 97.12 95 PHE A CA 1
ATOM 759 C C . PHE A 1 95 ? -5.035 -5.083 14.147 1.00 97.12 95 PHE A C 1
ATOM 761 O O . PHE A 1 95 ? -5.894 -5.301 15.003 1.00 97.12 95 PHE A O 1
ATOM 768 N N . LYS A 1 96 ? -4.213 -4.031 14.206 1.00 96.56 96 LYS A N 1
ATOM 769 C CA . LYS A 1 96 ? -4.254 -3.049 15.289 1.00 96.56 96 LYS A CA 1
ATOM 770 C C . LYS A 1 96 ? -5.590 -2.312 15.337 1.00 96.56 96 LYS A C 1
ATOM 772 O O . LYS A 1 96 ? -6.206 -2.240 16.397 1.00 96.56 96 LYS A O 1
ATOM 777 N N . LEU A 1 97 ? -6.089 -1.832 14.202 1.00 98.00 97 LEU A N 1
ATOM 778 C CA . LEU A 1 97 ? -7.382 -1.157 14.119 1.00 98.00 97 LEU A CA 1
ATOM 779 C C . LEU A 1 97 ? -8.525 -2.073 14.557 1.00 98.00 97 LEU A C 1
ATOM 781 O O . LEU A 1 97 ? -9.358 -1.653 15.355 1.00 98.00 97 LEU A O 1
ATOM 785 N N . HIS A 1 98 ? -8.535 -3.333 14.119 1.00 97.81 98 HIS A N 1
ATOM 786 C CA . HIS A 1 98 ? -9.538 -4.314 14.537 1.00 97.81 98 HIS A CA 1
ATOM 787 C C . HIS A 1 98 ? -9.489 -4.646 16.036 1.00 97.81 98 HIS A C 1
ATOM 789 O O . HIS A 1 98 ? -10.496 -5.082 16.588 1.00 97.81 98 HIS A O 1
ATOM 795 N N . SER A 1 99 ? -8.357 -4.418 16.710 1.00 96.50 99 SER A N 1
ATOM 796 C CA . SER A 1 99 ? -8.263 -4.551 18.170 1.00 96.50 99 SER A CA 1
ATOM 797 C C . SER A 1 99 ? -8.920 -3.391 18.932 1.00 96.50 99 SER A C 1
ATOM 799 O O . SER A 1 99 ? -9.279 -3.549 20.098 1.00 96.50 99 SER A O 1
ATOM 801 N N . CYS A 1 100 ? -9.101 -2.237 18.280 1.00 9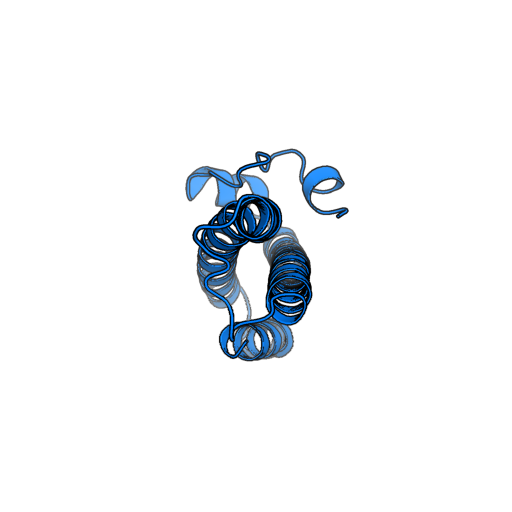6.12 100 CYS A N 1
ATOM 802 C CA . CYS A 1 100 ? -9.584 -1.002 18.902 1.00 96.12 100 CYS A CA 1
ATOM 803 C C . CYS A 1 100 ? -10.964 -0.555 18.404 1.00 96.12 100 CYS A C 1
ATOM 805 O O . CYS A 1 100 ? -11.651 0.185 19.107 1.00 96.12 100 CYS A O 1
ATOM 807 N N . LEU A 1 101 ? -11.365 -0.961 17.198 1.00 97.38 101 LEU A N 1
ATOM 808 C CA . LEU A 1 101 ? -12.561 -0.473 16.519 1.00 97.38 101 LEU A CA 1
ATOM 809 C C . LEU A 1 101 ? -13.485 -1.618 16.083 1.00 97.38 101 LEU A C 1
ATOM 811 O O . LEU A 1 101 ? -13.012 -2.689 15.692 1.00 97.38 101 LEU A O 1
ATOM 815 N N . PRO A 1 102 ? -14.812 -1.388 16.083 1.00 97.25 102 PRO A N 1
ATOM 816 C CA . PRO A 1 102 ? -15.772 -2.334 15.535 1.00 97.25 102 PRO A CA 1
ATOM 817 C C . PRO A 1 102 ? -15.506 -2.641 14.060 1.00 97.25 102 PRO A C 1
ATOM 819 O O . PRO A 1 102 ? -15.096 -1.778 13.283 1.00 97.25 102 PRO A O 1
ATOM 822 N N . ALA A 1 103 ? -15.825 -3.871 13.661 1.00 95.31 103 ALA A N 1
ATOM 823 C CA . ALA A 1 103 ? -15.710 -4.334 12.283 1.00 95.31 103 ALA A CA 1
ATOM 824 C C . ALA A 1 103 ? -16.430 -3.414 11.281 1.00 95.31 103 ALA A C 1
ATOM 826 O O . ALA A 1 103 ? -15.877 -3.124 10.223 1.00 95.31 103 ALA A O 1
ATOM 827 N N . ASP A 1 104 ? -17.621 -2.927 11.632 1.00 97.12 104 ASP A N 1
ATOM 828 C CA . ASP A 1 104 ? -18.437 -2.071 10.763 1.00 97.12 104 ASP A CA 1
ATOM 829 C C . ASP A 1 104 ? -17.756 -0.726 10.471 1.00 97.12 104 ASP A C 1
ATOM 831 O O . ASP A 1 104 ? -17.809 -0.239 9.343 1.00 97.12 104 ASP A O 1
ATOM 835 N N . THR A 1 105 ? -17.028 -0.168 11.445 1.00 97.62 105 THR A N 1
ATOM 836 C CA . THR A 1 105 ? -16.229 1.058 11.270 1.00 97.62 105 THR A CA 1
ATOM 837 C C . THR A 1 105 ? -15.082 0.858 10.277 1.00 97.62 105 THR A C 1
ATOM 839 O O . THR A 1 105 ? -14.666 1.801 9.610 1.00 97.62 105 THR A O 1
ATOM 842 N N . LEU A 1 106 ? -14.576 -0.371 10.160 1.00 98.25 106 LEU A N 1
ATOM 843 C CA . LEU A 1 106 ? -13.434 -0.731 9.316 1.00 98.25 106 LEU A CA 1
ATOM 844 C C . LEU A 1 106 ? -13.843 -1.349 7.978 1.00 98.25 106 LEU A C 1
ATOM 846 O O . LEU A 1 106 ? -12.988 -1.856 7.252 1.00 98.25 106 LEU A O 1
ATOM 850 N N . GLN A 1 107 ? -15.132 -1.315 7.624 1.00 98.00 107 GLN A N 1
ATOM 851 C CA . GLN A 1 107 ? -15.614 -1.901 6.375 1.00 98.00 107 GLN A CA 1
ATOM 852 C C . GLN A 1 107 ? -14.861 -1.352 5.154 1.00 98.00 107 GLN A C 1
ATOM 854 O O . GLN A 1 107 ? -14.336 -2.138 4.372 1.00 98.00 107 GLN A O 1
ATOM 859 N N . GLY A 1 108 ? -14.705 -0.027 5.057 1.00 97.81 108 GLY A N 1
ATOM 860 C CA . GLY A 1 108 ? -13.970 0.603 3.955 1.00 97.81 108 GLY A CA 1
ATOM 861 C C . GLY A 1 108 ? -12.506 0.159 3.868 1.00 97.81 108 GLY A C 1
ATOM 862 O O . GLY A 1 108 ? -12.017 -0.132 2.779 1.00 97.81 108 GLY A O 1
ATOM 863 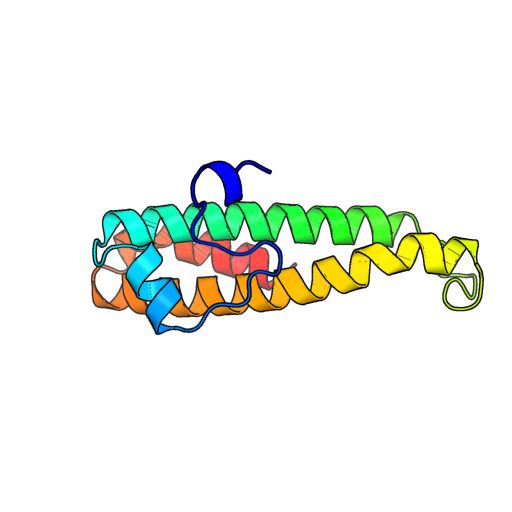N N . HIS A 1 109 ? -11.811 0.031 5.002 1.00 98.12 109 HIS A N 1
ATOM 864 C CA . HIS A 1 109 ? -10.425 -0.453 5.043 1.00 98.12 109 HIS A CA 1
ATOM 865 C C . HIS A 1 109 ? -10.312 -1.902 4.569 1.00 98.12 109 HIS A C 1
ATOM 867 O O . HIS A 1 109 ? -9.389 -2.233 3.827 1.00 98.12 109 HIS A O 1
ATOM 873 N N . ARG A 1 110 ? -11.261 -2.761 4.961 1.00 98.06 110 ARG A N 1
ATOM 874 C CA . ARG A 1 110 ? -11.311 -4.160 4.513 1.00 98.06 110 ARG A CA 1
ATOM 875 C C . ARG A 1 110 ? -11.574 -4.267 3.017 1.00 98.06 110 ARG A C 1
ATOM 877 O O . ARG A 1 110 ? -10.904 -5.048 2.348 1.00 98.06 110 ARG A O 1
ATOM 884 N N . ASP A 1 111 ? -12.510 -3.477 2.499 1.00 97.75 111 ASP A N 1
ATOM 885 C CA . ASP A 1 111 ? -12.840 -3.477 1.074 1.00 97.75 111 ASP A CA 1
ATOM 886 C C . ASP A 1 111 ? -11.639 -3.028 0.234 1.00 97.75 111 ASP A C 1
ATOM 888 O O . ASP A 1 111 ? -11.270 -3.719 -0.717 1.00 97.75 111 ASP A O 1
ATOM 892 N N . ARG A 1 112 ? -10.953 -1.949 0.643 1.00 97.31 112 ARG A N 1
ATOM 893 C CA . ARG A 1 112 ? -9.718 -1.492 -0.016 1.00 97.31 112 ARG A CA 1
ATOM 894 C C . ARG A 1 112 ? -8.609 -2.538 0.034 1.00 97.31 112 ARG A C 1
ATOM 896 O O . ARG A 1 112 ? -7.976 -2.793 -0.988 1.00 97.31 112 ARG A O 1
ATOM 903 N N . PHE A 1 113 ? -8.396 -3.171 1.187 1.00 96.88 113 PHE A N 1
ATOM 904 C CA . P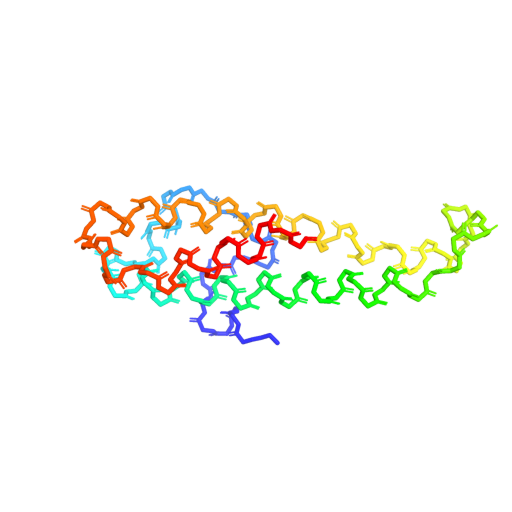HE A 1 113 ? -7.403 -4.237 1.318 1.00 96.88 113 PHE A CA 1
ATOM 905 C C . PHE A 1 113 ? -7.696 -5.398 0.364 1.00 96.88 113 PHE A C 1
ATOM 907 O O . PHE A 1 113 ? -6.807 -5.852 -0.347 1.00 96.88 113 PHE A O 1
ATOM 914 N N . LEU A 1 114 ? -8.948 -5.863 0.311 1.00 95.81 114 LEU A N 1
ATOM 915 C CA . LEU A 1 114 ? -9.353 -6.963 -0.567 1.00 95.81 114 LEU A CA 1
ATOM 916 C C . LEU A 1 114 ? -9.244 -6.604 -2.049 1.00 95.81 114 LEU A C 1
ATOM 918 O O . LEU A 1 114 ? -8.908 -7.471 -2.855 1.00 95.81 114 LEU A O 1
ATOM 922 N N . GLU A 1 115 ? -9.540 -5.359 -2.417 1.00 94.44 115 GLU A N 1
ATOM 923 C CA . GLU A 1 115 ? -9.359 -4.881 -3.785 1.00 94.44 115 GLU A CA 1
ATOM 924 C C . GLU A 1 115 ? -7.878 -4.885 -4.175 1.00 94.44 115 GLU A C 1
ATOM 926 O O . GLU A 1 115 ? -7.521 -5.442 -5.212 1.00 94.44 115 GLU A O 1
ATOM 931 N N . GLN A 1 116 ? -7.011 -4.314 -3.337 1.00 91.50 116 GLN A N 1
ATOM 932 C CA . GLN A 1 116 ? -5.578 -4.234 -3.615 1.00 91.50 116 GLN A CA 1
ATOM 933 C C . GLN A 1 116 ? -4.895 -5.600 -3.574 1.00 91.50 116 GLN A C 1
ATOM 935 O O . GLN A 1 116 ? -4.053 -5.872 -4.417 1.00 91.50 116 GLN A O 1
ATOM 940 N N . PHE A 1 117 ? -5.305 -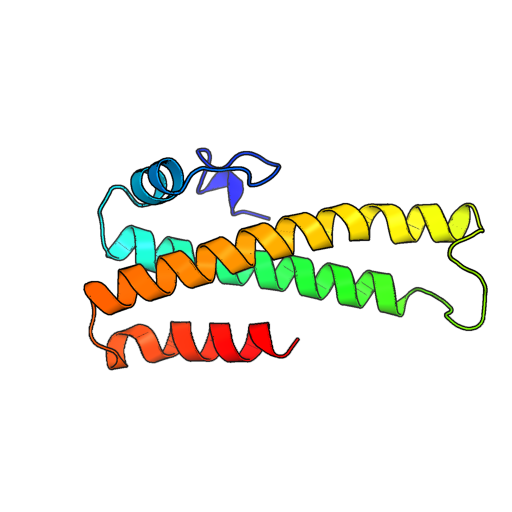6.494 -2.672 1.00 91.00 117 PHE A N 1
ATOM 941 C CA . PHE A 1 117 ? -4.768 -7.855 -2.572 1.00 91.00 117 PHE A CA 1
ATOM 942 C C . PHE A 1 117 ? -5.020 -8.710 -3.825 1.00 91.00 117 PHE A C 1
ATOM 944 O O . PHE A 1 117 ? -4.357 -9.723 -4.035 1.00 91.00 117 PHE A O 1
ATOM 951 N N . ARG A 1 118 ? -6.009 -8.342 -4.646 1.00 90.06 118 ARG A N 1
ATOM 952 C CA . ARG A 1 118 ? -6.330 -9.048 -5.894 1.00 90.06 118 ARG A CA 1
ATOM 953 C C . ARG A 1 118 ? -5.560 -8.530 -7.110 1.00 90.06 118 ARG A C 1
ATOM 955 O O . ARG A 1 118 ? -5.621 -9.198 -8.142 1.00 90.06 118 ARG A O 1
ATOM 962 N N . LYS A 1 119 ? -4.947 -7.3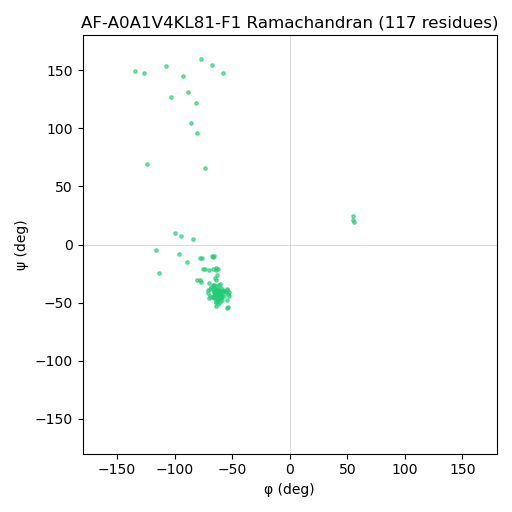48 -7.018 1.00 82.31 119 LYS A N 1
ATOM 963 C CA . LYS A 1 119 ? -4.151 -6.740 -8.094 1.00 82.31 119 LYS A CA 1
ATOM 964 C C . LYS A 1 119 ? -2.768 -7.388 -8.144 1.00 82.31 119 LYS A C 1
ATOM 966 O O . LYS A 1 119 ? -2.287 -7.589 -9.280 1.00 82.31 119 LYS A O 1
#

Nearest PDB structures (foldseek):
  7ost-assembly1_AAA  TM=9.120E-01  e=4.511E-09  Rattus norvegicus
  6z0c-assembly1_A  TM=5.336E-01  e=3.460E+00  Escherichia coli
  8yrj-assembly1_B  TM=4.260E-01  e=1.788E+00  Mus musculus

Organism: NCBI:txid372326

Radius of gyration: 16.62 Å; Cα contacts (8 Å, |Δi|>4): 80; chains: 1; bounding box: 38×26×47 Å

Sequence (119 aa):
MEFHTKNPRFPGNLQMSDRQLDEAGENDVNNFFQLTVEMFDYLECELNLFQTVFSSLDMSRSVSVTAAGQCRLAPLIQVILDCSHLYDYTVKLLFKLHSCLPADTLQGHRDRFLEQFRK

pLDDT: mean 92.43, std 6.95, range [61.84, 98.25]

Solvent-accessible surface area (backbone atoms only — not comparable to full-atom values): 6960 Å² total; per-residue (Å²): 133,63,62,56,77,77,38,72,85,56,52,95,80,59,78,72,53,72,68,55,55,47,58,71,26,69,84,37,70,64,43,43,54,50,51,42,54,53,44,49,55,49,41,51,51,42,53,50,50,46,53,55,53,56,71,70,54,66,82,93,48,75,37,85,79,35,73,72,33,41,65,61,46,55,61,49,59,53,41,53,53,51,44,53,44,42,51,54,47,47,54,54,46,50,56,52,46,60,75,76,44,62,67,79,83,42,44,66,61,52,53,51,49,58,54,58,74,72,108

Mean predicted aligned error: 4.07 Å

Foldseek 3Di:
DCLCVVQVLQDPLRDDDPVSLCVSLVVDLVSLVVNLVSLLVVLVVLVVLVVVLVVVDDPVDPLVPDPNSCVSCVVNVSSVSSNVSSLVSNVSSVVVNVVPDDPVVCVVSVVSNVVSVVD